Protein AF-A0A6S6WTU1-F1 (afdb_monomer)

Nearest PDB structures (foldseek):
  7eeb-assembly1_H  TM=5.316E-01  e=2.989E-01  Mus musculus
  7mqa-assembly1_LH  TM=4.011E-01  e=3.951E-01  Homo sapiens
  9dta-assembly2_B  TM=6.145E-01  e=1.994E+00  Homo sapiens
  8ow1-assembly1_P  TM=2.776E-01  e=1.783E+00  Saccharomyces cerevisiae

Secondary structure (DSSP, 8-state):
--HHHHHHHHHHHHHHHHHHHHHHHHHHHHHHHHHHHH--PPPPTTTTEEEEEEEEE-TTSSEEEEEEEEEESTTS-EEEEEEEEEETTTTEEEEEEEEEGGG--EEEEE-SSEEEEEESS-GGG-EES-SEEEEE-TTSSEEEEEEEEEE-S-PPP---------

Mean predicted aligned error: 11.76 Å

Organism: NCBI:txid2614830

Foldseek 3Di:
DPPVVVVVVVVVVVVVVVVVVVVVVVVVVVVVVCCVVVVCDDPFQVVFAKDWLDWDAAPLNQKIKTWIWGQDDPVSPFTWIWIWMQGNVVRDIDTFKIFGPPFFDWDWDDDNAEIEIETQGDPVRIGGPDQKDWHADPVGDIGIHGYHYDYDNDDDRRDPPPPPDD

Sequence (166 aa):
MGFFRSISNFTKRLGLWFIAAGVTLTVVFVGVFIYQWSTYQPEQPQASNCQKIQGLSTADNEAQLGLYRCQRGNDLSWEGHEVWVYKAYDDEWQRLATSPLNKGCLQLVLDERQLTIQHSSSRGELSIAITSFVYPHAAGGASTLSIATQRVNQCRPLEATTKVMN

Structure (mmCIF, N/CA/C/O backbone):
data_AF-A0A6S6WTU1-F1
#
_entry.id   AF-A0A6S6WTU1-F1
#
loop_
_atom_site.group_PDB
_atom_site.id
_atom_site.type_symbol
_atom_site.label_atom_id
_atom_site.label_alt_id
_atom_site.label_comp_id
_atom_site.label_asym_id
_atom_site.label_entity_id
_atom_site.label_seq_id
_atom_site.pdbx_PDB_ins_code
_atom_site.Cartn_x
_atom_site.Cartn_y
_atom_site.Cartn_z
_atom_site.occupancy
_atom_site.B_iso_or_equiv
_atom_site.auth_seq_id
_atom_site.auth_comp_id
_atom_site.auth_asym_id
_atom_site.auth_atom_id
_atom_site.pdbx_PDB_model_num
ATOM 1 N N . MET A 1 1 ? 57.245 -13.559 44.378 1.00 47.88 1 MET A N 1
ATOM 2 C CA . MET A 1 1 ? 56.953 -13.183 42.969 1.00 47.88 1 MET A CA 1
ATOM 3 C C . MET A 1 1 ? 55.696 -13.893 42.411 1.00 47.88 1 MET A C 1
ATOM 5 O O . MET A 1 1 ? 55.734 -14.399 41.299 1.00 47.88 1 MET A O 1
ATOM 9 N N . GLY A 1 2 ? 54.568 -13.944 43.145 1.00 53.12 2 GLY A N 1
ATOM 10 C CA . GLY A 1 2 ? 53.374 -14.728 42.739 1.00 53.12 2 GLY A CA 1
ATOM 11 C C . GLY A 1 2 ? 52.124 -13.922 42.346 1.00 53.12 2 GLY A C 1
ATOM 12 O O . GLY A 1 2 ? 51.289 -14.421 41.601 1.00 53.12 2 GLY A O 1
ATOM 13 N N . PHE A 1 3 ? 52.000 -12.663 42.784 1.00 53.97 3 PHE A N 1
ATOM 14 C CA . PHE A 1 3 ? 50.774 -11.868 42.596 1.00 53.97 3 PHE A CA 1
ATOM 15 C C . PHE A 1 3 ? 50.623 -11.259 41.189 1.00 53.97 3 PHE A C 1
ATOM 17 O O . PHE A 1 3 ? 49.516 -11.208 40.655 1.00 53.97 3 PHE A O 1
ATOM 24 N N . PHE A 1 4 ? 51.726 -10.891 40.528 1.00 53.50 4 PHE A N 1
ATOM 25 C CA . PHE A 1 4 ? 51.688 -10.258 39.200 1.00 53.50 4 PHE A CA 1
ATOM 26 C C . PHE A 1 4 ? 51.212 -11.191 38.069 1.00 53.50 4 PHE A C 1
ATOM 28 O O . PHE A 1 4 ? 50.654 -10.719 37.081 1.00 53.50 4 PHE A O 1
ATOM 35 N N . ARG A 1 5 ? 51.361 -12.519 38.211 1.00 54.50 5 ARG A N 1
ATOM 36 C CA . ARG A 1 5 ? 50.844 -13.497 37.229 1.00 54.50 5 ARG A CA 1
ATOM 37 C C . ARG A 1 5 ? 49.341 -13.769 37.370 1.00 54.50 5 ARG A C 1
ATOM 39 O O . ARG A 1 5 ? 48.708 -14.148 36.394 1.00 54.50 5 ARG A O 1
ATOM 46 N N . SER A 1 6 ? 48.762 -13.564 38.554 1.00 52.50 6 SER A N 1
ATOM 47 C CA . SER A 1 6 ? 47.324 -13.783 38.782 1.00 52.50 6 SER A CA 1
ATOM 48 C C . SER A 1 6 ? 46.479 -12.638 38.202 1.00 52.50 6 SER A C 1
ATOM 50 O O . SER A 1 6 ? 45.486 -12.871 37.512 1.00 52.50 6 SER A O 1
ATOM 52 N N . ILE A 1 7 ? 46.944 -11.392 38.366 1.00 57.94 7 ILE A N 1
ATOM 53 C CA . ILE A 1 7 ? 46.283 -10.192 37.824 1.00 57.94 7 ILE A CA 1
ATOM 54 C C . ILE A 1 7 ? 46.284 -10.194 36.288 1.00 57.94 7 ILE A C 1
ATOM 56 O O . ILE A 1 7 ? 45.289 -9.79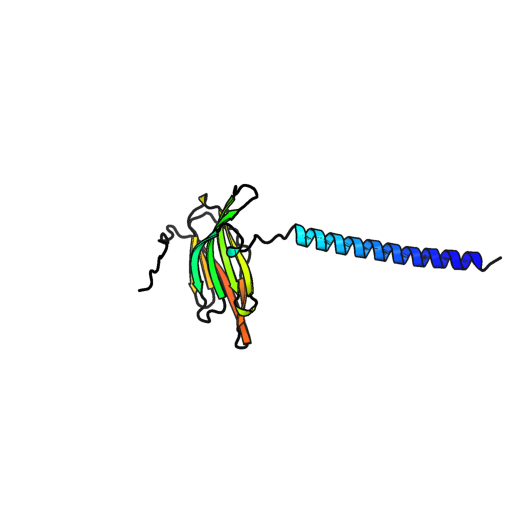5 35.682 1.00 57.94 7 ILE A O 1
ATOM 60 N N . SER A 1 8 ? 47.349 -10.694 35.646 1.00 61.22 8 SER A N 1
ATOM 61 C CA . SER A 1 8 ? 47.445 -10.739 34.179 1.00 61.22 8 SER A CA 1
ATOM 62 C C . SER A 1 8 ? 46.482 -11.748 33.543 1.00 61.22 8 SER A C 1
ATOM 64 O O . SER A 1 8 ? 45.953 -11.499 32.463 1.00 61.22 8 SER A O 1
ATOM 66 N N . ASN A 1 9 ? 46.186 -12.859 34.221 1.00 59.31 9 ASN A N 1
ATOM 67 C CA . ASN A 1 9 ? 45.187 -13.820 33.749 1.00 59.31 9 ASN A CA 1
ATOM 68 C C . ASN A 1 9 ? 43.755 -13.296 33.942 1.00 59.31 9 ASN A C 1
ATOM 70 O O . ASN A 1 9 ? 42.893 -13.541 33.098 1.00 59.31 9 ASN A O 1
ATOM 74 N N . PHE A 1 10 ? 43.507 -12.522 35.004 1.00 60.94 10 PHE A N 1
ATOM 75 C CA . PHE A 1 10 ? 42.205 -11.900 35.254 1.00 60.94 10 PHE A CA 1
ATOM 76 C C . PHE A 1 10 ? 41.899 -10.761 34.267 1.00 60.94 10 PHE A C 1
ATOM 78 O O . PHE A 1 10 ? 40.809 -10.724 33.699 1.00 60.94 10 PHE A O 1
ATOM 85 N N . THR A 1 11 ? 42.876 -9.894 33.971 1.00 65.38 11 THR A N 1
ATOM 86 C CA . THR A 1 11 ? 42.741 -8.832 32.947 1.00 65.38 11 THR A CA 1
ATOM 87 C C . THR A 1 11 ? 42.598 -9.393 31.538 1.00 65.38 11 THR A C 1
ATOM 89 O O . THR A 1 11 ? 41.791 -8.880 30.770 1.00 65.38 11 THR A O 1
ATOM 92 N N . LYS A 1 12 ? 43.292 -10.487 31.198 1.00 68.88 12 LYS A N 1
ATOM 93 C CA . LYS A 1 12 ? 43.077 -11.191 29.921 1.00 68.88 12 LYS A CA 1
ATOM 94 C C . LYS A 1 12 ? 41.663 -11.752 29.801 1.00 68.88 12 LYS A C 1
ATOM 96 O O . LYS A 1 12 ? 41.055 -11.643 28.741 1.00 68.88 12 LYS A O 1
ATOM 101 N N . ARG A 1 13 ? 41.123 -12.322 30.884 1.00 72.88 13 ARG A N 1
ATOM 102 C CA . ARG A 1 13 ? 39.763 -12.873 30.899 1.00 72.88 13 ARG A CA 1
ATOM 103 C C . ARG A 1 13 ? 38.714 -11.768 30.783 1.00 72.88 13 ARG A C 1
ATOM 105 O O . ARG A 1 13 ? 37.835 -11.888 29.942 1.00 72.88 13 ARG A O 1
ATOM 112 N N . LEU A 1 14 ? 38.834 -10.680 31.550 1.00 77.88 14 LEU A N 1
ATOM 113 C CA . LEU A 1 14 ? 37.951 -9.511 31.421 1.00 77.88 14 LEU A CA 1
ATOM 114 C C . LEU A 1 14 ? 38.053 -8.853 30.041 1.00 77.88 14 LEU A C 1
ATOM 116 O O . LEU A 1 14 ? 37.029 -8.531 29.450 1.00 77.88 14 LEU A O 1
ATOM 120 N N . GLY A 1 15 ? 39.264 -8.709 29.499 1.00 79.69 15 GLY A N 1
ATOM 121 C CA . GLY A 1 15 ? 39.477 -8.177 28.152 1.00 79.69 15 GLY A CA 1
ATOM 122 C C . GLY A 1 15 ? 38.779 -9.013 27.079 1.00 79.69 15 GLY A C 1
ATOM 123 O O . GLY A 1 15 ? 38.121 -8.459 26.206 1.00 79.69 15 GLY A O 1
ATOM 124 N N . LEU A 1 16 ? 38.832 -10.344 27.191 1.00 83.00 16 LEU A N 1
ATOM 125 C CA . LEU A 1 16 ? 38.105 -11.257 26.303 1.00 83.00 16 LEU A CA 1
ATOM 126 C C . LEU A 1 16 ? 36.583 -11.063 26.368 1.00 83.00 16 LEU A C 1
ATOM 128 O O . LEU A 1 16 ? 35.934 -11.052 25.325 1.00 83.00 16 LEU A O 1
ATOM 132 N N . TRP A 1 17 ? 36.018 -10.856 27.562 1.00 86.31 17 TRP A N 1
ATOM 133 C CA . TRP A 1 17 ? 34.587 -10.565 27.716 1.00 86.31 17 TRP A CA 1
ATOM 134 C C . TRP A 1 17 ? 34.192 -9.228 27.082 1.00 86.31 17 TRP A C 1
ATOM 136 O O . TRP A 1 17 ? 33.181 -9.167 26.385 1.00 86.31 17 TRP A O 1
ATOM 146 N N . PHE A 1 18 ? 34.998 -8.178 27.256 1.00 89.06 18 PHE A N 1
ATOM 147 C CA . PHE A 1 18 ? 34.741 -6.884 26.617 1.00 89.06 18 PHE A CA 1
ATOM 148 C C . PHE A 1 18 ? 34.863 -6.944 25.093 1.00 89.06 18 PHE A C 1
ATOM 150 O O . PHE A 1 18 ? 34.051 -6.337 24.400 1.00 89.06 18 PHE A O 1
ATOM 157 N N . ILE A 1 19 ? 35.821 -7.708 24.559 1.00 88.19 19 ILE A N 1
ATOM 158 C CA . ILE A 1 19 ? 35.941 -7.923 23.111 1.00 88.19 19 ILE A CA 1
ATOM 159 C C . ILE A 1 19 ? 34.701 -8.652 22.584 1.00 88.19 19 ILE A C 1
ATOM 161 O O . ILE A 1 19 ? 34.117 -8.217 21.595 1.00 88.19 19 ILE A O 1
ATOM 165 N N . ALA A 1 20 ? 34.246 -9.710 23.261 1.00 89.25 20 ALA A N 1
ATOM 166 C CA . ALA A 1 20 ? 33.033 -10.429 22.871 1.00 89.25 20 ALA A CA 1
ATOM 167 C C . ALA A 1 20 ? 31.781 -9.527 22.908 1.00 89.25 20 ALA A C 1
ATOM 169 O O . ALA A 1 20 ? 30.980 -9.532 21.970 1.00 89.25 20 ALA A O 1
ATOM 170 N N . ALA A 1 21 ? 31.635 -8.704 23.950 1.00 91.25 21 ALA A N 1
ATOM 171 C CA . ALA A 1 21 ? 30.557 -7.719 24.049 1.00 91.25 21 ALA A CA 1
ATOM 172 C C . ALA A 1 21 ? 30.640 -6.657 22.934 1.00 91.25 21 ALA A C 1
ATOM 174 O O . ALA A 1 21 ? 29.632 -6.310 22.325 1.00 91.25 21 ALA A O 1
ATOM 175 N N . GLY A 1 22 ? 31.844 -6.183 22.606 1.00 93.56 22 GLY A N 1
ATOM 176 C CA . GLY A 1 22 ? 32.058 -5.230 21.517 1.00 93.56 22 GLY A CA 1
ATOM 177 C C . GLY A 1 22 ? 31.687 -5.804 20.149 1.00 93.56 22 GLY A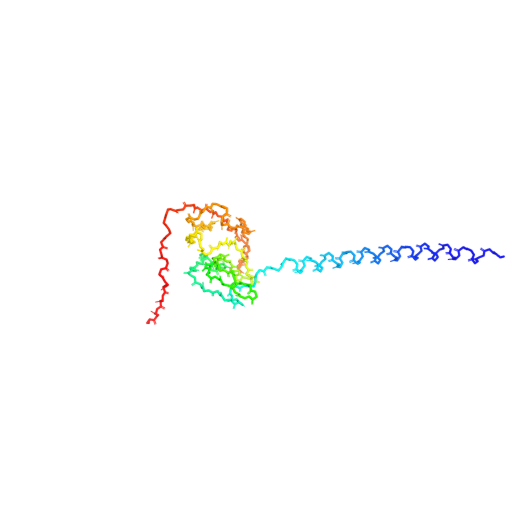 C 1
ATOM 178 O O . GLY A 1 22 ? 30.985 -5.154 19.374 1.00 93.56 22 GLY A O 1
ATOM 179 N N . VAL A 1 23 ? 32.096 -7.044 19.861 1.00 92.00 23 VAL A N 1
ATOM 180 C CA . VAL A 1 23 ? 31.762 -7.731 18.602 1.00 92.00 23 VAL A CA 1
ATOM 181 C C . VAL A 1 23 ? 30.253 -7.941 18.478 1.00 92.00 23 VAL A C 1
ATOM 183 O O . VAL A 1 23 ? 29.681 -7.633 17.435 1.00 92.00 23 VAL A O 1
ATOM 186 N N . THR A 1 24 ? 29.591 -8.413 19.536 1.00 92.50 24 THR A N 1
ATOM 187 C CA . THR A 1 24 ? 28.132 -8.623 19.522 1.00 92.50 24 THR A CA 1
ATOM 188 C C . THR A 1 24 ? 27.366 -7.318 19.316 1.00 92.50 24 THR A C 1
ATOM 190 O O . THR A 1 24 ? 26.480 -7.270 18.464 1.00 92.50 24 THR A O 1
ATOM 193 N N . LEU A 1 25 ? 27.748 -6.239 20.003 1.00 94.12 25 LEU A N 1
ATOM 194 C CA . LEU A 1 25 ? 27.130 -4.924 19.823 1.00 94.12 25 LEU A CA 1
ATOM 195 C C . LEU A 1 25 ? 27.338 -4.379 18.403 1.00 94.12 25 LEU A C 1
ATOM 197 O O . LEU A 1 25 ? 26.412 -3.837 17.806 1.00 94.12 25 LEU A O 1
ATOM 201 N N . THR A 1 26 ? 28.527 -4.591 17.837 1.00 94.75 26 THR A N 1
ATOM 202 C CA . THR A 1 26 ? 28.835 -4.203 16.454 1.00 94.75 26 THR A CA 1
ATOM 203 C C . THR A 1 26 ? 27.953 -4.960 15.464 1.00 94.75 26 THR A C 1
ATOM 205 O O . THR A 1 26 ? 27.366 -4.344 14.580 1.00 94.75 26 THR A O 1
ATOM 208 N N . VAL A 1 27 ? 27.799 -6.278 15.624 1.00 94.69 27 VAL A N 1
ATOM 209 C CA . VAL A 1 27 ? 26.952 -7.101 14.744 1.00 94.69 27 VAL A CA 1
ATOM 210 C C . VAL A 1 27 ? 25.490 -6.659 14.814 1.00 94.69 27 VAL A C 1
ATOM 212 O O . VAL A 1 27 ? 24.853 -6.519 13.773 1.00 94.69 27 VAL A O 1
ATOM 215 N N . VAL A 1 28 ? 24.965 -6.386 16.014 1.00 92.44 28 VAL A N 1
ATOM 216 C CA . VAL A 1 28 ? 23.590 -5.882 16.182 1.00 92.44 28 VAL A CA 1
ATOM 217 C C . VAL A 1 28 ? 23.426 -4.519 15.511 1.00 92.44 28 VAL A C 1
ATOM 219 O O . VAL A 1 28 ? 22.474 -4.323 14.760 1.00 92.44 28 VAL A O 1
ATOM 222 N N . PHE A 1 29 ? 24.366 -3.596 15.722 1.00 94.25 29 PHE A N 1
ATOM 223 C CA . PHE A 1 29 ? 24.316 -2.265 15.120 1.00 94.25 29 PHE A CA 1
ATOM 224 C C . PHE A 1 29 ? 24.356 -2.322 13.588 1.00 94.25 29 PHE A C 1
ATOM 226 O O . PHE A 1 29 ? 23.519 -1.713 12.926 1.00 94.25 29 PHE A O 1
ATOM 233 N N . VAL A 1 30 ? 25.278 -3.105 13.019 1.00 91.88 30 VAL A N 1
ATOM 234 C CA . VAL A 1 30 ? 25.372 -3.320 11.567 1.00 91.88 30 VAL A CA 1
ATOM 235 C C . VAL A 1 30 ? 24.096 -3.972 11.031 1.00 91.88 30 VAL A C 1
ATOM 237 O O . VAL A 1 30 ? 23.598 -3.556 9.989 1.00 91.88 30 VAL A O 1
ATOM 240 N N . GLY A 1 31 ? 23.526 -4.941 11.752 1.00 86.06 31 GLY A N 1
ATOM 241 C CA . GLY A 1 31 ? 22.259 -5.575 11.386 1.00 86.06 31 GLY A CA 1
ATOM 242 C C . GLY A 1 31 ? 21.097 -4.581 11.319 1.00 86.06 31 GLY A C 1
ATOM 243 O O . GLY A 1 31 ? 20.380 -4.549 10.321 1.00 86.06 31 GLY A O 1
ATOM 244 N N . VAL A 1 32 ? 20.945 -3.726 12.336 1.00 84.88 32 VAL A N 1
ATOM 245 C CA . VAL A 1 32 ? 19.920 -2.667 12.362 1.00 84.88 32 VAL A CA 1
ATOM 246 C C . VAL A 1 32 ? 20.149 -1.651 11.243 1.00 84.88 32 VAL A C 1
ATOM 248 O O . VAL A 1 32 ? 19.200 -1.269 10.561 1.00 84.88 32 VAL A O 1
ATOM 251 N N . PHE A 1 33 ? 21.399 -1.247 11.015 1.00 83.12 33 PHE A N 1
ATOM 252 C CA . PHE A 1 33 ? 21.750 -0.294 9.965 1.00 83.12 33 PHE A CA 1
ATOM 253 C C . PHE A 1 33 ? 21.417 -0.834 8.568 1.00 83.12 33 PHE A C 1
ATOM 255 O O . PHE A 1 33 ? 20.761 -0.154 7.782 1.00 83.12 33 PHE A O 1
ATOM 262 N N . ILE A 1 34 ? 21.803 -2.081 8.275 1.00 81.62 34 ILE A N 1
ATOM 263 C CA . ILE A 1 34 ? 21.462 -2.747 7.012 1.00 81.62 34 ILE A CA 1
ATOM 264 C C . ILE A 1 34 ? 19.947 -2.869 6.870 1.00 81.62 34 ILE A C 1
ATOM 266 O O . ILE A 1 34 ? 19.433 -2.611 5.789 1.00 81.62 34 ILE A O 1
ATOM 270 N N . TYR A 1 35 ? 19.231 -3.238 7.935 1.00 73.00 35 TYR A N 1
ATOM 271 C CA . TYR A 1 35 ? 17.775 -3.365 7.900 1.00 73.00 35 TYR A CA 1
ATOM 272 C C . TYR A 1 35 ? 17.087 -2.037 7.568 1.00 73.00 35 TYR A C 1
ATOM 274 O O . TYR A 1 35 ? 16.218 -2.004 6.699 1.00 73.00 35 TYR A O 1
ATOM 282 N N . GLN A 1 36 ? 17.490 -0.936 8.207 1.00 68.44 36 GLN A N 1
ATOM 283 C CA . GLN A 1 36 ? 16.932 0.382 7.896 1.00 68.44 36 GLN A CA 1
ATOM 284 C C . GLN A 1 36 ? 17.267 0.829 6.472 1.00 68.44 36 GLN A C 1
ATOM 286 O O . GLN A 1 36 ? 16.418 1.403 5.796 1.00 68.44 36 GLN A O 1
ATOM 291 N N . TRP A 1 37 ? 18.482 0.546 6.001 1.00 68.00 37 TRP A N 1
ATOM 292 C CA . TRP A 1 37 ? 18.902 0.938 4.661 1.00 68.00 37 TRP A CA 1
ATOM 293 C C . TRP A 1 37 ? 18.237 0.101 3.557 1.00 68.00 37 TRP A C 1
ATOM 295 O O . TRP A 1 37 ? 17.886 0.633 2.508 1.00 68.00 37 TRP A O 1
ATOM 305 N N . SER A 1 38 ? 18.030 -1.198 3.789 1.00 58.94 38 SER A N 1
ATOM 306 C CA . SER A 1 38 ? 17.458 -2.121 2.800 1.00 58.94 38 SER A CA 1
ATOM 307 C C . SER A 1 38 ? 15.931 -2.125 2.777 1.00 58.94 38 SER A C 1
ATOM 309 O O . SER A 1 38 ? 15.336 -2.331 1.72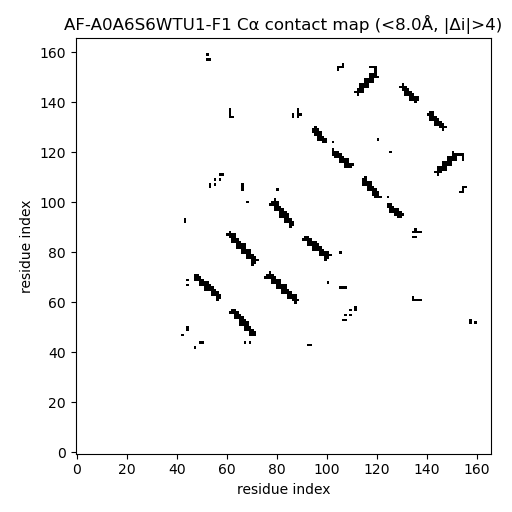2 1.00 58.94 38 SER A O 1
ATOM 311 N N . THR A 1 39 ? 15.284 -1.860 3.913 1.00 54.00 39 THR A N 1
ATOM 312 C CA . THR A 1 39 ? 13.818 -1.852 4.041 1.00 54.00 39 THR A CA 1
ATOM 313 C C . THR A 1 39 ? 13.251 -0.459 3.788 1.00 54.00 39 THR A C 1
ATOM 315 O O . THR A 1 39 ? 12.286 -0.061 4.438 1.00 54.00 39 THR A O 1
ATOM 318 N N . TYR A 1 40 ? 13.851 0.298 2.862 1.00 53.09 40 TYR A N 1
ATOM 319 C CA . TYR A 1 40 ? 13.330 1.585 2.407 1.00 53.09 40 TYR A CA 1
ATOM 320 C C . TYR A 1 40 ? 11.930 1.342 1.825 1.00 53.09 40 TYR A C 1
ATOM 322 O O . TYR A 1 40 ? 11.760 0.968 0.661 1.00 53.09 40 TYR A O 1
ATOM 330 N N . GLN A 1 41 ? 10.907 1.458 2.674 1.00 60.53 41 GLN A N 1
ATOM 331 C CA . GLN A 1 41 ? 9.529 1.487 2.223 1.00 60.53 41 GLN A CA 1
ATOM 332 C C . GLN A 1 41 ? 9.443 2.674 1.260 1.00 60.53 41 GLN A C 1
ATOM 334 O O . GLN A 1 41 ? 10.019 3.725 1.551 1.00 60.53 41 GLN A O 1
ATOM 339 N N . PRO A 1 42 ? 8.823 2.512 0.082 1.00 63.41 42 PRO A N 1
ATOM 340 C CA . PRO A 1 42 ? 8.777 3.600 -0.881 1.00 63.41 42 PRO A CA 1
ATOM 341 C C . PRO A 1 42 ? 8.156 4.814 -0.216 1.00 63.41 42 PRO A C 1
ATOM 343 O O . PRO A 1 42 ? 7.228 4.669 0.577 1.00 63.41 42 PRO A O 1
ATOM 346 N N . GLU A 1 43 ? 8.647 5.998 -0.560 1.00 74.94 43 GLU A N 1
ATOM 347 C CA . GLU A 1 43 ? 8.075 7.243 -0.061 1.00 74.94 43 GLU A CA 1
ATOM 348 C C . GLU A 1 43 ? 6.560 7.245 -0.252 1.00 74.94 43 GLU A C 1
ATOM 350 O O . GLU A 1 43 ? 6.066 6.862 -1.314 1.00 74.94 43 GLU A O 1
ATOM 355 N N . GLN A 1 44 ? 5.820 7.681 0.759 1.00 82.44 44 GLN A N 1
ATOM 356 C CA . GLN A 1 44 ? 4.367 7.779 0.690 1.00 82.44 44 GLN A CA 1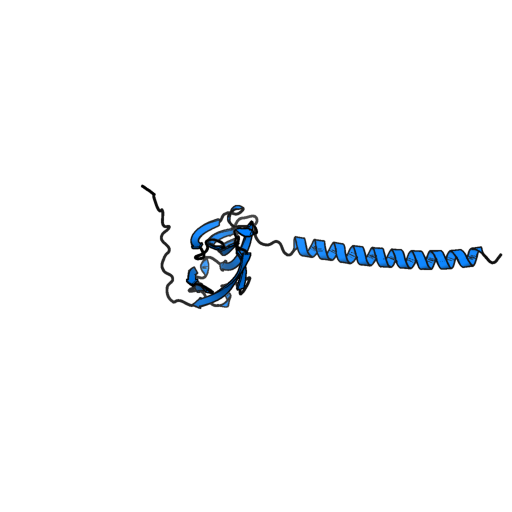
ATOM 357 C C . GLN A 1 44 ? 3.893 8.584 -0.540 1.00 82.44 44 GLN A C 1
ATOM 359 O O . GLN A 1 44 ? 4.636 9.428 -1.059 1.00 82.44 44 GLN A O 1
ATOM 364 N N . PRO A 1 45 ? 2.646 8.388 -1.005 1.00 76.19 45 PRO A N 1
ATOM 365 C CA . PRO A 1 45 ? 2.151 9.033 -2.222 1.00 76.19 45 PRO A CA 1
ATOM 366 C C . PRO A 1 45 ? 2.220 10.563 -2.188 1.00 76.19 45 PRO A C 1
ATOM 368 O O . PRO A 1 45 ? 2.342 11.191 -3.229 1.00 76.19 45 PRO A O 1
ATOM 371 N N . GLN A 1 46 ? 2.148 11.171 -1.000 1.00 74.25 46 GLN A N 1
ATOM 372 C CA . GLN A 1 46 ? 2.222 12.626 -0.837 1.00 74.25 46 GLN A CA 1
ATOM 373 C C . GLN A 1 46 ? 3.638 13.193 -1.003 1.00 74.25 46 GLN A C 1
ATOM 375 O O . GLN A 1 46 ? 3.791 14.366 -1.325 1.00 74.25 46 GLN A O 1
ATOM 380 N N . ALA A 1 47 ? 4.664 12.375 -0.766 1.00 73.00 47 ALA A N 1
ATOM 381 C CA . ALA A 1 47 ? 6.066 12.777 -0.846 1.00 73.00 47 ALA A CA 1
ATOM 382 C C . ALA A 1 47 ? 6.701 12.449 -2.210 1.00 73.00 47 ALA A C 1
ATOM 384 O O . ALA A 1 47 ? 7.859 12.778 -2.437 1.00 73.00 47 ALA A O 1
ATOM 385 N N . SER A 1 48 ? 5.951 11.815 -3.117 1.00 74.25 48 SER A N 1
ATOM 386 C CA . SER A 1 48 ? 6.437 11.322 -4.409 1.00 74.25 48 SER A CA 1
ATOM 387 C C . SER A 1 48 ? 5.553 11.792 -5.570 1.00 74.25 48 SER A C 1
ATOM 389 O O . SER A 1 48 ? 4.463 12.328 -5.369 1.00 74.25 48 SER A O 1
ATOM 391 N N . ASN A 1 49 ? 6.021 11.615 -6.811 1.00 84.75 49 ASN A N 1
ATOM 392 C CA . ASN A 1 49 ? 5.257 11.959 -8.013 1.00 84.75 49 ASN A CA 1
ATOM 393 C C . ASN A 1 49 ? 4.145 10.921 -8.260 1.00 84.75 49 ASN A C 1
ATOM 395 O O . ASN A 1 49 ? 4.288 10.011 -9.083 1.00 84.75 49 ASN A O 1
ATOM 399 N N . CYS A 1 50 ? 3.062 11.032 -7.488 1.00 88.12 50 CYS A N 1
ATOM 400 C CA . CYS A 1 50 ? 1.916 10.131 -7.512 1.00 88.12 50 CYS A CA 1
ATOM 401 C C . CYS A 1 50 ? 0.599 10.889 -7.726 1.00 88.12 50 CYS A C 1
ATOM 403 O O . CYS A 1 50 ? 0.240 11.787 -6.967 1.00 88.12 50 CYS A O 1
ATOM 405 N N . GLN A 1 51 ? -0.188 10.457 -8.709 1.00 90.19 51 GLN A N 1
ATOM 406 C CA . GLN A 1 51 ? -1.541 10.948 -8.954 1.00 90.19 51 GLN A CA 1
ATOM 407 C C . GLN A 1 51 ? -2.573 9.967 -8.391 1.00 90.19 51 GLN A C 1
ATOM 409 O O . GLN A 1 51 ? -2.575 8.789 -8.748 1.00 90.19 51 GLN A O 1
ATOM 414 N N . LYS A 1 52 ? -3.491 10.447 -7.543 1.00 90.69 52 LYS A N 1
ATOM 415 C CA . LYS A 1 52 ? -4.608 9.634 -7.041 1.00 90.69 52 LYS A CA 1
ATOM 416 C C . LYS A 1 52 ? -5.625 9.381 -8.158 1.00 90.69 52 LYS A C 1
ATOM 418 O O . LYS A 1 52 ? -6.130 10.323 -8.760 1.00 90.69 52 LYS A O 1
ATOM 423 N N . ILE A 1 53 ? -5.934 8.111 -8.403 1.00 90.62 53 ILE A N 1
ATOM 424 C CA . ILE A 1 53 ? -6.906 7.643 -9.404 1.00 90.62 53 ILE A CA 1
ATOM 425 C C . ILE A 1 53 ? -8.230 7.278 -8.726 1.00 90.62 53 ILE A C 1
ATOM 427 O O . ILE A 1 53 ? -9.303 7.591 -9.232 1.00 90.62 53 ILE A O 1
ATOM 431 N N . GLN A 1 54 ? -8.158 6.626 -7.562 1.00 92.88 54 GLN A N 1
ATOM 432 C CA . GLN A 1 54 ? -9.327 6.214 -6.785 1.00 92.88 54 GLN A CA 1
ATOM 433 C C . GLN A 1 54 ? -9.094 6.480 -5.301 1.00 92.88 54 GLN A C 1
ATOM 435 O O . GLN A 1 54 ? -7.978 6.327 -4.806 1.00 92.88 54 GLN A O 1
ATOM 440 N N . GLY A 1 55 ? -10.152 6.846 -4.581 1.00 93.69 55 GLY A N 1
ATOM 441 C CA . GLY A 1 55 ? -10.173 6.902 -3.123 1.00 93.69 55 GLY A CA 1
ATOM 442 C C . GLY A 1 55 ? -11.403 6.192 -2.582 1.00 93.69 55 GLY A C 1
ATOM 443 O O . GLY A 1 55 ? -12.494 6.392 -3.109 1.00 93.69 55 GLY A O 1
ATOM 444 N N . LEU A 1 56 ? -11.216 5.382 -1.548 1.00 95.12 56 LEU A N 1
ATOM 445 C CA . LEU A 1 56 ? -12.276 4.742 -0.777 1.00 95.12 56 LEU A CA 1
ATOM 446 C C . LEU A 1 56 ? -12.004 5.006 0.703 1.00 95.12 56 LEU A C 1
ATOM 448 O O . LEU A 1 56 ? -10.846 5.048 1.108 1.00 95.12 56 LEU A O 1
ATOM 452 N N . SER A 1 57 ? -13.052 5.151 1.499 1.00 95.00 57 SER A N 1
ATOM 453 C CA . SER A 1 57 ? -12.942 5.228 2.955 1.00 95.00 57 SER A CA 1
ATOM 454 C C . SER A 1 57 ? -13.765 4.107 3.560 1.00 95.00 57 SER A C 1
ATOM 456 O O . SER A 1 57 ? -14.809 3.739 3.014 1.00 95.00 57 SER A O 1
ATOM 458 N N . THR A 1 58 ? -13.298 3.565 4.676 1.00 93.94 58 THR A N 1
ATOM 459 C CA . THR A 1 58 ? -14.112 2.694 5.524 1.00 93.94 58 THR A CA 1
ATOM 460 C C . THR A 1 58 ? -15.329 3.448 6.057 1.00 93.94 58 THR A C 1
ATOM 462 O O . THR A 1 58 ? -15.344 4.678 6.098 1.00 93.94 58 THR A O 1
ATOM 465 N N . ALA A 1 59 ? -16.374 2.721 6.460 1.00 91.62 59 ALA A N 1
ATOM 466 C CA . ALA A 1 59 ? -17.617 3.330 6.947 1.00 91.62 59 ALA A CA 1
ATOM 467 C C . ALA A 1 59 ? -17.409 4.207 8.199 1.00 91.62 59 ALA A C 1
ATOM 469 O O . ALA A 1 59 ? -18.133 5.177 8.406 1.00 91.62 59 ALA A O 1
ATOM 470 N N . ASP A 1 60 ? -16.400 3.873 9.002 1.00 91.06 60 ASP A N 1
ATOM 471 C CA . ASP A 1 60 ? -15.952 4.613 10.186 1.00 91.06 60 ASP A CA 1
ATOM 472 C C . ASP A 1 60 ? -15.024 5.806 9.855 1.00 91.06 60 ASP A C 1
ATOM 474 O O . ASP A 1 60 ? -14.767 6.630 10.724 1.00 91.06 60 ASP A O 1
ATOM 478 N N . ASN A 1 61 ? -14.569 5.946 8.601 1.00 91.69 61 ASN A N 1
ATOM 479 C CA . ASN A 1 61 ? -13.550 6.903 8.138 1.00 91.69 61 ASN A CA 1
ATOM 480 C C . ASN A 1 61 ? -12.175 6.803 8.832 1.00 91.69 61 ASN A C 1
ATOM 482 O O . ASN A 1 61 ? -11.342 7.692 8.651 1.00 91.69 61 ASN A O 1
ATOM 486 N N . GLU A 1 62 ? -11.902 5.719 9.557 1.00 93.75 62 GLU A N 1
ATOM 487 C CA . GLU A 1 62 ? -10.637 5.513 10.279 1.00 93.75 62 GLU A CA 1
ATOM 488 C C . GLU A 1 62 ? -9.528 4.944 9.374 1.00 93.75 62 GLU A C 1
ATOM 490 O O . GLU A 1 62 ? -8.340 5.026 9.696 1.00 93.75 62 GLU A O 1
ATOM 495 N N . ALA A 1 63 ? -9.888 4.408 8.202 1.00 95.00 63 ALA A N 1
ATOM 496 C CA . ALA A 1 63 ? -8.946 4.001 7.168 1.00 95.00 63 ALA A CA 1
ATOM 497 C C . ALA A 1 63 ? -9.354 4.530 5.784 1.00 95.00 63 ALA A C 1
ATOM 499 O O . ALA A 1 63 ? -10.480 4.349 5.311 1.00 95.00 63 ALA A O 1
ATOM 500 N N . GLN A 1 64 ? -8.401 5.156 5.095 1.00 95.88 64 GLN A N 1
ATOM 501 C CA . GLN A 1 64 ? -8.573 5.673 3.741 1.00 95.88 64 GLN A CA 1
ATOM 502 C C . GLN A 1 64 ? -7.695 4.888 2.777 1.00 95.88 64 GLN A C 1
ATOM 504 O O . GLN A 1 64 ? -6.474 4.874 2.893 1.00 95.88 64 GLN A O 1
ATOM 509 N N . LEU A 1 65 ? -8.310 4.249 1.793 1.00 95.88 65 LEU A N 1
ATOM 510 C CA . LEU A 1 65 ? -7.623 3.500 0.755 1.00 95.88 65 LEU A CA 1
ATOM 511 C C . LEU A 1 65 ? -7.515 4.341 -0.511 1.00 95.88 65 LEU A C 1
ATOM 513 O O . LEU A 1 65 ? -8.447 5.052 -0.899 1.00 95.88 65 LEU A O 1
ATOM 517 N N . GLY A 1 66 ? -6.381 4.246 -1.191 1.00 94.94 66 GLY A N 1
ATOM 518 C CA . GLY A 1 66 ? -6.157 4.964 -2.433 1.00 94.94 66 GLY A CA 1
ATOM 519 C C . GLY A 1 66 ? -5.426 4.129 -3.468 1.00 94.94 66 GLY A C 1
ATOM 520 O O . GLY A 1 66 ? -4.479 3.410 -3.154 1.00 94.94 66 GLY A O 1
ATOM 521 N N . LEU A 1 67 ? -5.874 4.258 -4.714 1.00 94.06 67 LEU A N 1
ATOM 522 C CA . LEU A 1 67 ? -5.147 3.807 -5.892 1.00 94.06 67 LEU A CA 1
ATOM 523 C C . LEU A 1 67 ? -4.432 5.012 -6.490 1.00 94.06 67 LEU A C 1
ATOM 525 O O . LEU A 1 67 ? -5.071 6.024 -6.785 1.00 94.06 67 LEU A O 1
ATOM 529 N N . TYR A 1 68 ? -3.132 4.881 -6.699 1.00 92.81 68 TYR A N 1
ATOM 530 C CA . TYR A 1 68 ? -2.267 5.933 -7.208 1.00 92.81 68 TYR A CA 1
ATOM 531 C C . TYR A 1 68 ? -1.529 5.454 -8.452 1.00 92.81 68 TYR A C 1
ATOM 533 O O . TYR A 1 68 ? -1.150 4.289 -8.539 1.00 92.81 68 TYR A O 1
ATOM 541 N N . ARG A 1 69 ? -1.301 6.357 -9.403 1.00 91.31 69 ARG A N 1
ATOM 542 C CA . ARG A 1 69 ? -0.331 6.190 -10.487 1.00 91.31 69 ARG A CA 1
ATOM 543 C C . ARG A 1 69 ? 0.923 6.946 -10.090 1.00 91.31 69 ARG A C 1
ATOM 545 O O . ARG A 1 69 ? 0.856 8.158 -9.922 1.00 91.31 69 ARG A O 1
ATOM 552 N N . CYS A 1 70 ? 2.028 6.239 -9.930 1.00 89.94 70 CYS A N 1
ATOM 553 C CA . CYS A 1 70 ? 3.274 6.774 -9.407 1.00 89.94 70 CYS A CA 1
ATOM 554 C C . CYS A 1 70 ? 4.410 6.617 -10.412 1.00 89.94 70 CYS A C 1
ATOM 556 O O . CYS A 1 70 ? 4.495 5.605 -11.110 1.00 89.94 70 CYS A O 1
ATOM 558 N N . GLN A 1 71 ? 5.310 7.596 -10.417 1.00 88.75 71 GLN A N 1
ATOM 559 C CA . GLN A 1 71 ? 6.604 7.533 -11.087 1.00 88.75 71 GLN A CA 1
ATOM 560 C C . GLN A 1 71 ? 7.713 7.576 -10.030 1.00 88.75 71 GLN A C 1
ATOM 562 O O . GLN A 1 71 ? 7.705 8.443 -9.156 1.00 88.75 71 GLN A O 1
ATOM 567 N N . ARG A 1 72 ? 8.641 6.613 -10.066 1.00 81.50 72 ARG A N 1
ATOM 568 C CA . ARG A 1 72 ? 9.715 6.447 -9.070 1.00 81.50 72 ARG A CA 1
ATOM 569 C C . ARG A 1 72 ? 11.058 6.112 -9.719 1.00 81.50 72 ARG A C 1
ATOM 571 O O . ARG A 1 72 ? 11.128 5.697 -10.873 1.00 81.50 72 ARG A O 1
ATOM 578 N N . GLY A 1 73 ? 12.119 6.239 -8.923 1.00 73.00 73 GLY A N 1
ATOM 579 C CA . GLY A 1 73 ? 13.512 6.040 -9.326 1.00 73.00 73 GLY A CA 1
ATOM 580 C C . GLY A 1 73 ? 14.229 7.374 -9.521 1.00 73.00 73 GLY A C 1
ATOM 581 O O . GLY A 1 73 ? 13.580 8.382 -9.785 1.00 73.00 73 GLY A O 1
ATOM 582 N N . ASN A 1 74 ? 15.561 7.371 -9.398 1.00 68.75 74 ASN A N 1
ATOM 583 C CA . ASN A 1 74 ? 16.388 8.586 -9.480 1.00 68.75 74 ASN A CA 1
ATOM 584 C C . ASN A 1 74 ? 16.194 9.369 -10.796 1.00 68.75 74 ASN A C 1
ATOM 586 O O . ASN A 1 74 ? 16.385 10.578 -10.798 1.00 68.75 74 ASN A O 1
ATOM 590 N N . ASP A 1 75 ? 15.727 8.695 -11.857 1.00 68.00 75 ASP A N 1
ATOM 591 C CA . ASP A 1 75 ? 15.390 9.280 -13.164 1.00 68.00 75 ASP A CA 1
ATOM 592 C C . ASP A 1 75 ? 13.916 9.052 -13.571 1.00 68.00 75 ASP A C 1
ATOM 594 O O . ASP A 1 75 ? 13.597 9.034 -14.758 1.00 68.00 75 ASP A O 1
ATOM 598 N N . LEU A 1 76 ? 13.010 8.799 -12.613 1.00 72.38 76 LEU A N 1
ATOM 599 C CA . LEU A 1 76 ? 11.593 8.464 -12.874 1.00 72.38 76 LEU A CA 1
ATOM 600 C C . LEU A 1 76 ? 11.403 7.271 -13.835 1.00 72.38 76 LEU A C 1
ATOM 602 O O . LEU A 1 76 ? 10.402 7.170 -14.544 1.00 72.38 76 LEU A O 1
ATOM 606 N N . SER A 1 77 ? 12.375 6.358 -13.871 1.00 78.06 77 SER A N 1
ATOM 607 C CA . SER A 1 77 ? 12.422 5.247 -14.826 1.00 78.06 77 SER A CA 1
ATOM 608 C C . SER A 1 77 ? 11.350 4.184 -14.588 1.00 78.06 77 SER A C 1
ATOM 610 O O . SER A 1 77 ? 11.047 3.402 -15.491 1.00 78.06 77 SER A O 1
ATOM 612 N N . TRP A 1 78 ? 10.773 4.139 -13.386 1.00 84.88 78 TRP A N 1
ATOM 613 C CA . TRP A 1 78 ? 9.677 3.241 -13.061 1.00 84.88 78 TRP A CA 1
ATOM 614 C C . TRP A 1 78 ? 8.351 3.990 -13.035 1.00 84.88 78 TRP A C 1
ATOM 616 O O . TRP A 1 78 ? 8.213 4.996 -12.345 1.00 84.88 78 TRP A O 1
ATOM 626 N N . GLU A 1 79 ? 7.350 3.435 -13.713 1.00 88.38 79 GLU A N 1
ATOM 627 C CA . GLU A 1 79 ? 5.974 3.909 -13.660 1.00 88.38 79 GLU A CA 1
ATOM 628 C C . GLU A 1 79 ? 5.024 2.747 -13.368 1.00 88.38 79 GLU A C 1
ATOM 630 O O . GLU A 1 79 ? 5.072 1.681 -13.999 1.00 88.38 79 GLU A O 1
ATOM 635 N N . GLY A 1 80 ? 4.127 2.953 -12.411 1.00 89.81 80 GLY A N 1
ATOM 636 C CA . GLY A 1 80 ? 3.201 1.918 -12.000 1.00 89.81 80 GLY A CA 1
ATOM 637 C C . GLY A 1 80 ? 2.031 2.419 -11.186 1.00 89.81 80 GLY A C 1
ATOM 638 O O . GLY A 1 80 ? 1.905 3.592 -10.847 1.00 89.81 80 GLY A O 1
ATOM 639 N N . HIS A 1 81 ? 1.152 1.481 -10.889 1.00 91.56 81 HIS A N 1
ATOM 640 C CA . HIS A 1 81 ? 0.055 1.654 -9.969 1.00 91.56 81 HIS A CA 1
ATOM 641 C C . HIS A 1 81 ? 0.471 1.184 -8.580 1.00 91.56 81 HIS A C 1
ATOM 643 O O . HIS A 1 81 ? 1.066 0.113 -8.428 1.00 91.56 81 HIS A O 1
ATOM 649 N N . GLU A 1 82 ? 0.098 1.950 -7.567 1.00 93.06 82 GLU A N 1
ATOM 650 C CA . GLU A 1 82 ? 0.288 1.594 -6.170 1.00 93.06 82 GLU A CA 1
ATOM 651 C C . GLU A 1 82 ? -1.031 1.716 -5.412 1.00 93.06 82 GLU A C 1
ATOM 653 O O . GLU A 1 82 ? -1.779 2.680 -5.576 1.00 93.06 82 GLU A O 1
ATOM 658 N N . VAL A 1 83 ? -1.309 0.731 -4.567 1.00 94.19 83 VAL A N 1
ATOM 659 C CA . VAL A 1 83 ? -2.439 0.747 -3.642 1.00 94.19 83 VAL A CA 1
ATOM 660 C C . VAL A 1 83 ? -1.895 1.038 -2.256 1.00 94.19 83 VAL A C 1
ATOM 662 O O . VAL A 1 83 ? -0.995 0.340 -1.791 1.00 94.19 83 VAL A O 1
ATOM 665 N N . TRP A 1 84 ? -2.453 2.046 -1.601 1.00 95.56 84 TRP A N 1
ATOM 666 C CA . TRP A 1 84 ? -2.043 2.503 -0.279 1.00 95.56 84 TRP A CA 1
ATOM 667 C C . TRP A 1 84 ? -3.239 2.578 0.660 1.00 95.56 84 TRP A C 1
ATOM 669 O O . TRP A 1 84 ? -4.363 2.820 0.219 1.00 95.56 84 TRP A O 1
ATOM 679 N N . VAL A 1 85 ? -2.979 2.402 1.950 1.00 95.56 85 VAL A N 1
ATOM 680 C CA . VAL A 1 85 ? -3.899 2.757 3.026 1.00 95.56 85 VAL A CA 1
ATOM 681 C C . VAL A 1 85 ? -3.265 3.824 3.905 1.00 95.56 85 VAL A C 1
ATOM 683 O O . VAL A 1 85 ? -2.068 3.773 4.181 1.00 95.56 85 VAL A O 1
ATOM 686 N N . TYR A 1 86 ? -4.085 4.770 4.331 1.00 95.38 86 TYR A N 1
ATOM 687 C CA . TYR A 1 86 ? -3.803 5.714 5.395 1.00 95.38 86 TYR A CA 1
ATOM 688 C C . TYR A 1 86 ? -4.675 5.366 6.602 1.00 95.38 86 TYR A C 1
ATOM 690 O O . TYR A 1 86 ? -5.900 5.302 6.466 1.00 95.38 86 TYR A O 1
ATOM 698 N N . LYS A 1 87 ? -4.055 5.105 7.754 1.00 94.88 87 LYS A N 1
ATOM 699 C CA . LYS A 1 87 ? -4.731 4.823 9.027 1.00 94.88 87 LYS A CA 1
ATOM 700 C C . LYS A 1 87 ? -4.775 6.114 9.838 1.00 94.88 87 LYS A C 1
ATOM 702 O O . LYS A 1 87 ? -3.727 6.615 10.237 1.00 94.88 87 LYS A O 1
ATOM 707 N N . ALA A 1 88 ? -5.972 6.646 10.064 1.00 92.81 88 ALA A N 1
ATOM 708 C CA . ALA A 1 88 ? -6.150 7.986 10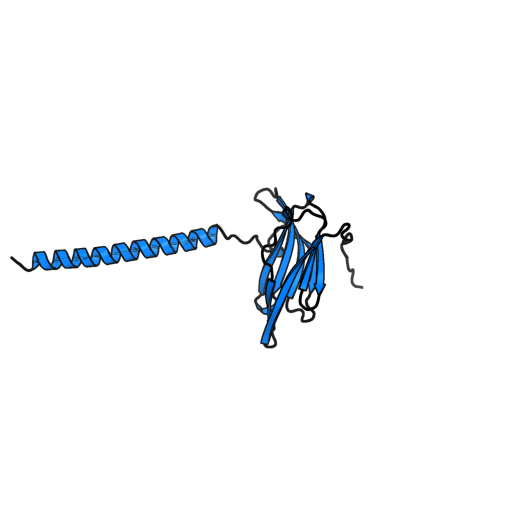.618 1.00 92.81 88 ALA A CA 1
ATOM 709 C C . ALA A 1 88 ? -5.656 8.104 12.067 1.00 92.81 88 ALA A C 1
ATOM 711 O O . ALA A 1 88 ? -5.028 9.097 12.420 1.00 92.81 88 ALA A O 1
ATOM 712 N N . TYR A 1 89 ? -5.908 7.084 12.891 1.00 92.50 89 TYR A N 1
ATOM 713 C CA . TYR A 1 89 ? -5.559 7.107 14.313 1.00 92.50 89 TYR A CA 1
ATOM 714 C C . TYR A 1 89 ? -4.041 7.150 14.569 1.00 92.50 89 TYR A C 1
ATOM 716 O O . TYR A 1 89 ? -3.590 7.902 15.430 1.00 92.50 89 TYR A O 1
ATOM 724 N N . ASP A 1 90 ? -3.255 6.376 13.812 1.00 90.81 90 ASP A N 1
ATOM 725 C CA . ASP A 1 90 ? -1.793 6.280 13.977 1.00 90.81 90 ASP A CA 1
ATOM 726 C C . ASP A 1 90 ? -1.008 7.231 13.052 1.00 90.81 90 ASP A C 1
ATOM 728 O O . ASP A 1 90 ? 0.221 7.243 13.091 1.00 90.81 90 ASP A O 1
ATOM 732 N N . ASP A 1 91 ? -1.698 7.995 12.196 1.00 91.06 91 ASP A N 1
ATOM 733 C CA . ASP A 1 91 ? -1.103 8.790 11.109 1.00 91.06 91 ASP A CA 1
ATOM 734 C C . ASP A 1 91 ? -0.142 7.965 10.221 1.00 91.06 91 ASP A C 1
ATOM 736 O O . ASP A 1 91 ? 0.930 8.410 9.809 1.00 91.06 91 ASP A O 1
ATOM 740 N N . GLU A 1 92 ? -0.517 6.713 9.936 1.00 90.62 92 GLU A N 1
ATOM 741 C CA . GLU A 1 92 ? 0.354 5.738 9.271 1.00 90.62 92 GLU A CA 1
ATOM 742 C C . GLU A 1 92 ? -0.060 5.512 7.812 1.00 90.62 92 GLU A C 1
ATOM 744 O O . GLU A 1 92 ? -1.205 5.160 7.512 1.00 90.62 92 GLU A O 1
ATOM 749 N N . TRP A 1 93 ? 0.907 5.619 6.899 1.00 92.25 93 TRP A N 1
ATOM 750 C CA . TRP A 1 93 ? 0.767 5.172 5.515 1.00 92.25 93 TRP A CA 1
ATOM 751 C C . TRP A 1 93 ? 1.365 3.787 5.323 1.00 92.25 93 TRP A C 1
ATOM 753 O O . TRP A 1 93 ? 2.526 3.545 5.641 1.00 92.25 93 TRP A O 1
ATOM 763 N N . GLN A 1 94 ? 0.601 2.895 4.702 1.00 92.56 94 GLN A N 1
ATOM 764 C CA . GLN A 1 94 ? 1.049 1.541 4.418 1.00 92.56 94 GLN A CA 1
ATOM 765 C C . GLN A 1 94 ? 0.729 1.149 2.976 1.00 92.56 94 GLN A C 1
ATOM 767 O O . GLN A 1 94 ? -0.402 1.278 2.499 1.00 92.56 94 GLN A O 1
ATOM 772 N N . ARG A 1 95 ? 1.736 0.648 2.256 1.00 93.12 95 ARG A N 1
ATOM 773 C CA . ARG A 1 95 ? 1.560 0.160 0.885 1.00 93.12 95 ARG A CA 1
ATOM 774 C C . ARG A 1 95 ? 0.949 -1.234 0.901 1.00 93.12 95 ARG A C 1
ATOM 776 O O . ARG A 1 95 ? 1.481 -2.137 1.540 1.00 93.12 95 ARG A O 1
ATOM 783 N N . LEU A 1 96 ? -0.129 -1.414 0.149 1.00 94.12 96 LEU A N 1
ATOM 784 C CA . LEU A 1 96 ? -0.867 -2.671 0.049 1.00 94.12 96 LEU A CA 1
ATOM 785 C C . LEU A 1 96 ? -0.427 -3.501 -1.156 1.00 94.12 96 LEU A C 1
ATOM 787 O O . LEU A 1 96 ? -0.202 -4.705 -1.036 1.00 94.12 96 LEU A O 1
ATOM 791 N N . ALA A 1 97 ? -0.293 -2.864 -2.319 1.00 92.38 97 ALA A N 1
ATOM 792 C CA . ALA A 1 97 ? 0.043 -3.549 -3.561 1.00 92.38 97 ALA A CA 1
ATOM 793 C C . ALA A 1 97 ? 0.731 -2.628 -4.569 1.00 92.38 97 ALA A C 1
ATOM 795 O O . ALA A 1 97 ? 0.556 -1.410 -4.527 1.00 92.38 97 ALA A O 1
ATOM 796 N N . THR A 1 98 ? 1.463 -3.221 -5.510 1.00 91.62 98 THR A N 1
ATOM 797 C CA . THR A 1 98 ? 2.059 -2.531 -6.657 1.00 91.62 98 THR A CA 1
ATOM 798 C C . THR A 1 98 ? 1.906 -3.330 -7.944 1.00 91.62 98 THR A C 1
ATOM 800 O O . THR A 1 98 ? 1.932 -4.558 -7.941 1.00 91.62 98 THR A O 1
ATOM 803 N N . SER A 1 99 ? 1.762 -2.627 -9.064 1.00 90.25 99 SER A N 1
ATOM 804 C CA . SER A 1 99 ? 1.743 -3.211 -10.409 1.00 90.25 99 SER A CA 1
ATOM 805 C C . SER A 1 99 ? 2.417 -2.257 -11.390 1.00 90.25 99 SER A C 1
ATOM 807 O O . SER A 1 99 ? 2.125 -1.063 -11.343 1.00 90.25 99 SER A O 1
ATOM 809 N N . PRO A 1 100 ? 3.249 -2.730 -12.330 1.00 87.62 100 PRO A N 1
ATOM 810 C CA . PRO A 1 100 ? 3.746 -1.889 -13.416 1.00 87.62 100 PRO A CA 1
ATOM 811 C C . PRO A 1 100 ? 2.593 -1.333 -14.268 1.00 87.62 100 PRO A C 1
ATOM 813 O O . PRO A 1 100 ? 1.558 -1.992 -14.426 1.00 87.62 100 PRO A O 1
ATOM 816 N N . LEU A 1 101 ? 2.760 -0.128 -14.827 1.00 83.38 101 LEU A N 1
ATOM 817 C CA . LEU A 1 101 ? 1.691 0.561 -15.565 1.00 83.38 101 LEU A CA 1
ATOM 818 C C . LEU A 1 101 ? 1.280 -0.201 -16.834 1.00 83.38 101 LEU A C 1
ATOM 820 O O . LEU A 1 101 ? 0.104 -0.276 -17.179 1.00 83.38 101 LEU A O 1
ATOM 824 N N . ASN A 1 102 ? 2.247 -0.810 -17.519 1.00 77.81 102 ASN A N 1
ATOM 825 C CA . ASN A 1 102 ? 2.053 -1.479 -18.806 1.00 77.81 102 ASN A CA 1
ATOM 826 C C . ASN A 1 102 ? 1.359 -2.853 -18.721 1.00 77.81 102 ASN A C 1
ATOM 828 O O . ASN A 1 102 ? 1.246 -3.534 -19.739 1.00 77.81 102 ASN A O 1
ATOM 832 N N . LYS A 1 103 ? 0.918 -3.294 -17.535 1.00 75.25 103 LYS A N 1
ATOM 833 C CA . LYS A 1 103 ? 0.423 -4.666 -17.314 1.00 75.25 103 LYS A CA 1
ATOM 834 C C . LYS A 1 103 ? -1.087 -4.799 -17.210 1.00 75.25 103 LYS A C 1
ATOM 836 O O . LYS A 1 103 ? -1.576 -5.921 -17.099 1.00 75.25 103 LYS A O 1
ATOM 841 N N . GLY A 1 104 ? -1.827 -3.700 -17.294 1.00 76.94 104 GLY A N 1
ATOM 842 C CA . GLY A 1 104 ? -3.285 -3.713 -17.290 1.00 76.94 104 GLY A CA 1
ATOM 843 C C . GLY A 1 104 ? -3.868 -2.645 -16.380 1.00 76.94 104 GLY A C 1
ATOM 844 O O . GLY A 1 104 ? -3.203 -1.683 -16.007 1.00 76.94 104 GLY A O 1
ATOM 845 N N . CYS A 1 105 ? -5.137 -2.822 -16.041 1.00 85.38 105 CYS A N 1
ATOM 846 C CA . CYS A 1 105 ? -5.882 -1.902 -15.196 1.00 85.38 105 CYS A CA 1
ATOM 847 C C . CYS A 1 105 ? -5.987 -2.428 -13.760 1.00 85.38 105 CYS A C 1
ATOM 849 O O . CYS A 1 105 ? -5.894 -3.638 -13.529 1.00 85.38 105 CYS A O 1
ATOM 851 N N . LEU A 1 106 ? -6.204 -1.506 -12.820 1.00 89.69 106 LEU A N 1
ATOM 852 C CA . LEU A 1 106 ? -6.457 -1.775 -11.407 1.00 89.69 106 LEU A CA 1
ATOM 853 C C . LEU A 1 106 ? -7.676 -0.985 -10.935 1.00 89.69 106 LEU A C 1
ATOM 855 O O . LEU A 1 106 ? -7.865 0.163 -11.330 1.00 89.69 106 LEU A O 1
ATOM 859 N N . GLN A 1 107 ? -8.481 -1.602 -10.078 1.00 92.88 107 GLN A N 1
ATOM 860 C CA . GLN A 1 107 ? -9.646 -0.987 -9.455 1.00 92.88 107 GLN A CA 1
ATOM 861 C C . GLN A 1 107 ? -9.815 -1.535 -8.038 1.00 92.88 107 GLN A C 1
ATOM 863 O O . GLN A 1 107 ? -9.583 -2.715 -7.781 1.00 92.88 107 G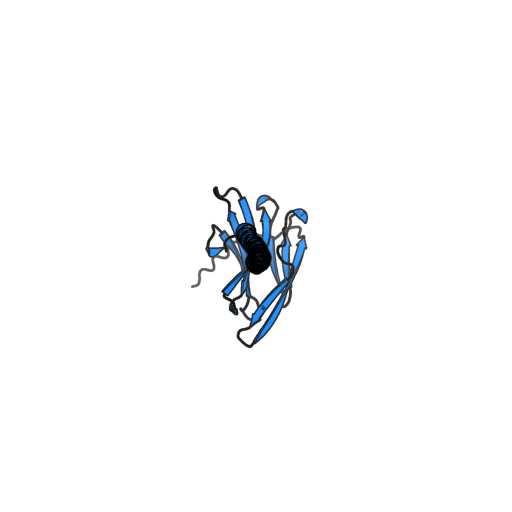LN A O 1
ATOM 868 N N . LEU A 1 108 ? -10.224 -0.675 -7.112 1.00 94.12 108 LEU A N 1
ATOM 869 C CA . LEU A 1 108 ? -10.497 -1.044 -5.729 1.00 94.12 108 LEU A CA 1
ATOM 870 C C . LEU A 1 108 ? -12.002 -1.191 -5.515 1.00 94.12 108 LEU A C 1
ATOM 872 O O . LEU A 1 108 ? -12.787 -0.339 -5.942 1.00 94.12 108 LEU A O 1
ATOM 876 N N . VAL A 1 109 ? -12.391 -2.253 -4.818 1.00 94.81 109 VAL A N 1
ATOM 877 C CA . VAL A 1 109 ? -13.746 -2.462 -4.303 1.00 94.81 109 VAL A CA 1
ATOM 878 C C . VAL A 1 109 ? -13.627 -2.731 -2.812 1.00 94.81 109 VAL A C 1
ATOM 880 O O . VAL A 1 109 ? -12.898 -3.636 -2.411 1.00 94.81 109 VAL A O 1
ATOM 883 N N . LEU A 1 110 ? -14.313 -1.933 -2.002 1.00 95.06 110 LEU A N 1
ATOM 884 C CA . LEU A 1 110 ? -14.310 -2.064 -0.551 1.00 95.06 110 LEU A CA 1
ATOM 885 C C . LEU A 1 110 ? -15.667 -2.584 -0.084 1.00 95.06 110 LEU A C 1
ATOM 887 O O . LEU A 1 110 ? -16.701 -2.029 -0.450 1.00 95.06 110 LEU A O 1
ATOM 891 N N . ASP A 1 111 ? -15.618 -3.634 0.723 1.00 93.69 111 ASP A N 1
ATOM 892 C CA . ASP A 1 111 ? -16.724 -4.163 1.517 1.00 93.69 111 ASP A CA 1
ATOM 893 C C . ASP A 1 111 ? -16.399 -3.988 3.017 1.00 93.69 111 ASP A C 1
ATOM 895 O O . ASP A 1 111 ? -15.292 -3.570 3.363 1.00 93.69 111 ASP A O 1
ATOM 899 N N . GL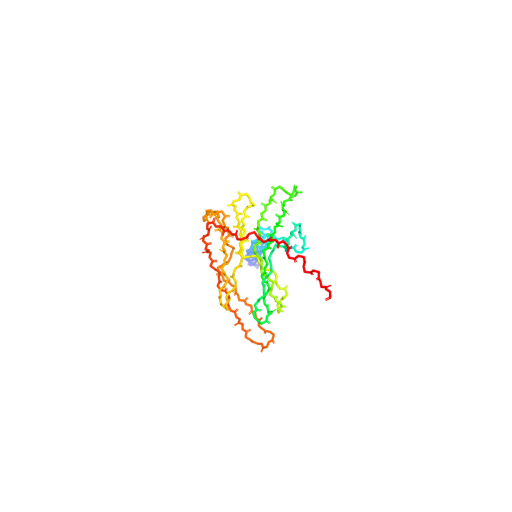U A 1 112 ? -17.321 -4.326 3.920 1.00 90.12 112 GLU A N 1
ATOM 900 C CA . GLU A 1 112 ? -17.193 -4.092 5.369 1.00 90.12 112 GLU A CA 1
ATOM 901 C C . GLU A 1 112 ? -15.898 -4.652 5.982 1.00 90.12 112 GLU A C 1
ATOM 903 O O . GLU A 1 112 ? -15.345 -4.068 6.913 1.00 90.12 112 GLU A O 1
ATOM 908 N N . ARG A 1 113 ? -15.414 -5.800 5.488 1.00 92.44 113 ARG A N 1
ATOM 909 C CA . ARG A 1 113 ? -14.229 -6.497 6.031 1.00 92.44 113 ARG A CA 1
ATOM 910 C C . ARG A 1 113 ? -13.213 -6.930 4.984 1.00 92.44 113 ARG A C 1
ATOM 912 O O . ARG A 1 113 ? -12.220 -7.569 5.333 1.00 92.44 113 ARG A O 1
ATOM 919 N N . GLN A 1 114 ? -13.422 -6.565 3.722 1.00 96.06 114 GLN A N 1
ATOM 920 C CA . GLN A 1 114 ? -12.546 -6.979 2.634 1.00 96.06 114 GLN A CA 1
ATOM 921 C C . GLN A 1 114 ? -12.319 -5.855 1.623 1.00 96.06 114 GLN A C 1
ATOM 923 O O . GLN A 1 114 ? -13.254 -5.313 1.037 1.00 96.06 114 GLN A O 1
ATOM 928 N N . LEU A 1 115 ? -11.048 -5.577 1.344 1.00 96.62 115 LEU A N 1
ATOM 929 C CA . LEU A 1 115 ? -10.613 -4.868 0.151 1.00 96.62 115 LEU A CA 1
ATOM 930 C C . LEU A 1 115 ? -10.385 -5.881 -0.972 1.00 96.62 115 LEU A C 1
ATOM 932 O O . LEU A 1 115 ? -9.533 -6.759 -0.861 1.00 96.62 115 LEU A O 1
ATOM 936 N N . THR A 1 116 ? -11.086 -5.721 -2.087 1.00 95.56 116 THR A N 1
ATOM 937 C CA . THR A 1 116 ? -10.837 -6.488 -3.309 1.00 95.56 116 THR A CA 1
ATOM 938 C C . THR A 1 116 ? -10.121 -5.613 -4.333 1.00 95.56 116 THR A C 1
ATOM 940 O O . THR A 1 116 ? -10.662 -4.614 -4.809 1.00 95.56 116 THR A O 1
ATOM 943 N N . ILE A 1 117 ? -8.900 -6.006 -4.693 1.00 93.88 117 ILE A N 1
ATOM 944 C CA . ILE A 1 117 ? -8.111 -5.399 -5.764 1.00 93.88 117 ILE A CA 1
ATOM 945 C C . ILE A 1 117 ? -8.448 -6.131 -7.064 1.00 93.88 117 ILE A C 1
ATOM 947 O O . ILE A 1 117 ? -8.011 -7.262 -7.301 1.00 93.88 117 ILE A O 1
ATOM 951 N N . GLN A 1 118 ? -9.252 -5.490 -7.904 1.00 93.44 118 GLN A N 1
ATOM 952 C CA . GLN A 1 118 ? -9.596 -5.987 -9.228 1.00 93.44 118 GLN A CA 1
ATOM 953 C C . GLN A 1 118 ? -8.506 -5.619 -10.229 1.00 93.44 118 GLN A C 1
ATOM 955 O O . GLN A 1 118 ? -8.080 -4.467 -10.282 1.00 93.44 118 GLN A O 1
ATOM 960 N N . HIS A 1 119 ? -8.058 -6.583 -11.031 1.00 91.00 119 HIS A N 1
ATOM 961 C CA . HIS A 1 119 ? -6.994 -6.371 -12.009 1.00 91.00 119 HIS A CA 1
ATOM 962 C C . HIS A 1 119 ? -7.230 -7.159 -13.302 1.00 91.00 119 HIS A C 1
ATOM 964 O O . HIS A 1 119 ? -7.792 -8.253 -13.275 1.00 91.00 119 HIS A O 1
ATOM 970 N N . SER A 1 120 ? -6.777 -6.637 -14.445 1.00 89.00 120 SER A N 1
ATOM 971 C CA . SER A 1 120 ? -6.789 -7.390 -15.717 1.00 89.00 120 SER A CA 1
ATOM 972 C C . SER A 1 120 ? -5.475 -8.120 -16.017 1.00 89.00 120 SER A C 1
ATOM 974 O O . SER A 1 120 ? -5.432 -9.009 -16.875 1.00 89.00 120 SER A O 1
ATOM 976 N N . SER A 1 121 ? -4.415 -7.779 -15.279 1.00 81.50 121 SER A N 1
ATOM 977 C CA . SER A 1 121 ? -3.064 -8.320 -15.433 1.00 81.50 121 SER A CA 1
ATOM 978 C C . SER A 1 121 ? -2.961 -9.808 -15.064 1.00 81.50 121 SER A C 1
ATOM 980 O O . SER A 1 121 ? -3.843 -10.387 -14.419 1.00 81.50 121 SER A O 1
ATOM 982 N N . SER A 1 122 ? -1.868 -10.460 -15.469 1.00 78.12 122 SER A N 1
ATOM 983 C CA . SER A 1 122 ? -1.551 -11.807 -14.982 1.00 78.12 122 SER A CA 1
ATOM 984 C C . SER A 1 122 ? -1.142 -11.755 -13.499 1.00 78.12 122 SER A C 1
ATOM 986 O O . SER A 1 122 ? -0.648 -10.741 -13.012 1.00 78.12 122 SER A O 1
ATOM 988 N N . ARG A 1 123 ? -1.345 -12.856 -12.756 1.00 70.25 123 ARG A N 1
ATOM 989 C CA . ARG A 1 123 ? -1.094 -12.903 -11.299 1.00 70.25 123 ARG A CA 1
ATOM 990 C C . ARG A 1 123 ? 0.339 -12.535 -10.893 1.00 70.25 123 ARG A C 1
ATOM 992 O O . ARG A 1 123 ? 0.527 -12.072 -9.780 1.00 70.25 123 ARG A O 1
ATOM 999 N N . GLY A 1 124 ? 1.325 -12.744 -11.767 1.00 76.25 124 GLY A N 1
ATOM 1000 C CA . GLY A 1 124 ? 2.730 -12.427 -11.483 1.00 76.25 124 GLY A CA 1
ATOM 1001 C C . GLY A 1 124 ? 3.077 -10.938 -11.571 1.00 76.25 124 GLY A C 1
ATOM 1002 O O . GLY A 1 124 ? 4.168 -10.554 -11.176 1.00 76.25 124 GLY A O 1
ATOM 1003 N N . GLU A 1 125 ? 2.170 -10.108 -12.086 1.00 83.31 125 GLU A N 1
ATOM 1004 C CA . GLU A 1 125 ? 2.422 -8.681 -12.336 1.00 83.31 125 GLU A CA 1
ATOM 1005 C C . GLU A 1 125 ? 1.859 -7.783 -11.224 1.00 83.31 125 GLU A C 1
ATOM 1007 O O . GLU A 1 125 ? 2.172 -6.597 -11.170 1.00 83.31 125 GLU A O 1
ATOM 1012 N N . LEU A 1 126 ? 1.028 -8.343 -10.337 1.00 88.25 126 LEU A N 1
ATOM 1013 C CA . LEU A 1 126 ? 0.508 -7.672 -9.151 1.00 88.25 126 LEU A CA 1
ATOM 1014 C C . LEU A 1 126 ? 1.270 -8.170 -7.921 1.00 88.25 126 LEU A C 1
ATOM 1016 O O . LEU A 1 126 ? 1.069 -9.293 -7.461 1.00 88.25 126 LEU A O 1
ATOM 1020 N N . SER A 1 127 ? 2.129 -7.319 -7.375 1.00 89.75 127 SER A N 1
ATOM 1021 C CA . SER A 1 127 ? 2.855 -7.591 -6.141 1.00 89.75 127 SER A CA 1
ATOM 1022 C C . SER A 1 127 ? 2.017 -7.145 -4.948 1.00 89.75 127 SER A C 1
ATOM 1024 O O . SER A 1 127 ? 1.806 -5.951 -4.744 1.00 89.75 127 SER A O 1
ATOM 1026 N N . ILE A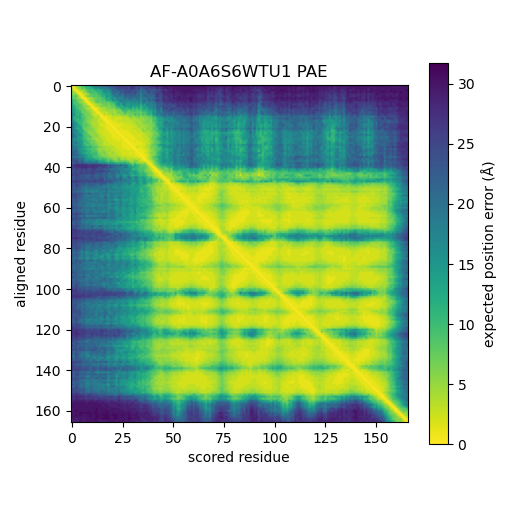 1 128 ? 1.554 -8.097 -4.142 1.00 91.06 128 ILE A N 1
ATOM 1027 C CA . ILE A 1 128 ? 0.846 -7.829 -2.887 1.00 91.06 128 ILE A CA 1
ATOM 1028 C C . ILE A 1 128 ? 1.872 -7.737 -1.759 1.00 91.06 128 ILE A C 1
ATOM 1030 O O . ILE A 1 128 ? 2.574 -8.706 -1.482 1.00 91.06 128 ILE A O 1
ATOM 1034 N N . ALA A 1 129 ? 1.971 -6.568 -1.127 1.00 90.50 129 ALA A N 1
ATOM 1035 C CA . ALA A 1 129 ? 2.905 -6.336 -0.028 1.00 90.50 129 ALA A CA 1
ATOM 1036 C C . ALA A 1 129 ? 2.382 -6.922 1.291 1.00 90.50 129 ALA A C 1
ATOM 1038 O O . ALA A 1 129 ? 3.160 -7.453 2.078 1.00 90.50 129 ALA A O 1
ATOM 1039 N N . ILE A 1 130 ? 1.066 -6.847 1.515 1.00 91.31 130 ILE A N 1
ATOM 1040 C CA . ILE A 1 130 ? 0.386 -7.392 2.694 1.00 91.31 130 ILE A CA 1
ATOM 1041 C C . ILE A 1 130 ? -0.981 -7.972 2.309 1.00 91.31 130 ILE A C 1
ATOM 1043 O O . ILE A 1 130 ? -1.639 -7.477 1.399 1.00 91.31 130 ILE A O 1
ATOM 1047 N N . THR A 1 131 ? -1.426 -9.016 3.009 1.00 92.81 131 THR A N 1
ATOM 1048 C CA . THR A 1 131 ? -2.709 -9.705 2.745 1.00 92.81 131 THR A CA 1
ATOM 1049 C C . THR A 1 131 ? -3.850 -9.243 3.649 1.00 92.81 131 THR A C 1
ATOM 1051 O O . THR A 1 131 ? -4.998 -9.627 3.450 1.00 92.81 131 THR A O 1
ATOM 1054 N N . SER A 1 132 ? -3.540 -8.449 4.668 1.00 95.19 132 SER A N 1
ATOM 1055 C CA . SER A 1 132 ? -4.497 -7.847 5.590 1.00 95.19 132 SER A CA 1
ATOM 1056 C C . SER A 1 132 ? -3.814 -6.735 6.371 1.00 95.19 132 SER A C 1
ATOM 1058 O O . SER A 1 132 ? -2.596 -6.773 6.557 1.00 95.19 132 SER A O 1
ATOM 1060 N N . PHE A 1 133 ? -4.591 -5.793 6.891 1.00 94.31 133 PHE A N 1
ATOM 1061 C CA . PHE A 1 133 ? -4.101 -4.806 7.847 1.00 94.31 133 PHE A CA 1
ATOM 1062 C C . PHE A 1 133 ? -5.109 -4.591 8.968 1.00 94.31 133 PHE A C 1
ATOM 1064 O O . PHE A 1 133 ? -6.312 -4.801 8.803 1.00 94.31 133 PHE A O 1
ATOM 1071 N N . VAL A 1 134 ? -4.582 -4.167 10.110 1.00 95.06 134 VAL A N 1
ATOM 1072 C CA . VAL A 1 134 ? -5.355 -3.753 11.276 1.00 95.06 134 VAL A CA 1
ATOM 1073 C C . VAL A 1 134 ? -5.298 -2.234 11.350 1.00 95.06 134 VAL A C 1
ATOM 1075 O O . VAL A 1 134 ? -4.236 -1.654 11.107 1.00 95.06 134 VAL A O 1
ATOM 1078 N N . TYR A 1 135 ? -6.426 -1.606 11.662 1.00 94.44 135 TYR A N 1
ATO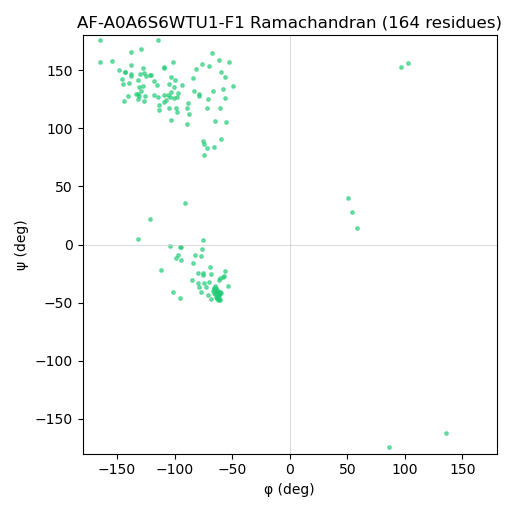M 1079 C CA . TYR A 1 135 ? -6.504 -0.177 11.933 1.00 94.44 135 TYR A CA 1
ATOM 1080 C C . TYR A 1 135 ? -7.285 0.055 13.241 1.00 94.44 135 TYR A C 1
ATOM 1082 O O . TYR A 1 135 ? -8.360 -0.533 13.423 1.00 94.44 135 TYR A O 1
ATOM 1090 N N . PRO A 1 136 ? -6.720 0.814 14.195 1.00 94.31 136 PRO A N 1
ATOM 1091 C CA . PRO A 1 136 ? -7.395 1.146 15.443 1.00 94.31 136 PRO A CA 1
ATOM 1092 C C . PRO A 1 136 ? -8.464 2.224 15.244 1.00 94.31 136 PRO A C 1
ATOM 1094 O O . PRO A 1 136 ? -8.388 3.028 14.317 1.00 94.31 136 PRO A O 1
ATOM 1097 N N . HIS A 1 137 ? -9.453 2.229 16.139 1.00 93.12 137 HIS A N 1
ATOM 1098 C CA . HIS A 1 137 ? -10.546 3.207 16.157 1.00 93.12 137 HIS A CA 1
ATOM 1099 C C . HIS A 1 137 ? -10.322 4.252 17.243 1.00 93.12 137 HIS A C 1
ATOM 1101 O O . HIS A 1 137 ? -9.930 3.896 18.359 1.00 93.12 137 HIS A O 1
ATOM 1107 N N . ALA A 1 138 ? -10.697 5.510 16.996 1.00 89.88 138 ALA A N 1
ATOM 1108 C CA . ALA A 1 138 ? -10.640 6.556 18.020 1.00 89.88 138 ALA A CA 1
ATOM 1109 C C . ALA A 1 138 ? -11.542 6.257 19.235 1.00 89.88 138 ALA A C 1
ATOM 1111 O O . ALA A 1 138 ? -11.220 6.627 20.363 1.00 89.88 138 ALA A O 1
ATOM 1112 N N . ALA A 1 139 ? -12.654 5.542 19.023 1.00 89.00 139 ALA A N 1
ATOM 1113 C CA . ALA A 1 139 ? -13.566 5.099 20.083 1.00 89.00 139 ALA A CA 1
ATOM 1114 C C . ALA A 1 139 ? -13.039 3.901 20.905 1.00 89.00 139 ALA A C 1
ATOM 1116 O O . ALA A 1 139 ? -13.680 3.489 21.874 1.00 89.00 139 ALA A O 1
ATOM 1117 N N . GLY A 1 140 ? -11.884 3.343 20.532 1.00 89.94 140 GLY A N 1
ATOM 1118 C CA . GLY A 1 140 ? -11.304 2.144 21.126 1.00 89.94 140 GLY A CA 1
ATOM 1119 C C . GLY A 1 140 ? -11.612 0.867 20.339 1.00 89.94 140 GLY A C 1
ATOM 1120 O O . GLY A 1 140 ? -12.625 0.742 19.652 1.00 89.94 140 GLY A O 1
ATOM 1121 N N . GLY A 1 141 ? -10.711 -0.111 20.455 1.00 92.75 141 GLY A N 1
ATOM 1122 C CA . GLY A 1 141 ? -10.732 -1.336 19.653 1.00 92.75 141 GLY A CA 1
ATOM 1123 C C . GLY A 1 141 ? -10.017 -1.179 18.309 1.00 92.75 141 GLY A C 1
ATOM 1124 O O . GLY A 1 141 ? -9.385 -0.161 18.035 1.00 92.75 141 GLY A O 1
ATOM 1125 N N . ALA A 1 142 ? -10.095 -2.217 17.478 1.00 94.19 142 ALA A N 1
ATOM 1126 C CA . ALA A 1 142 ? -9.498 -2.223 16.148 1.00 94.19 142 ALA A CA 1
ATOM 1127 C C . ALA A 1 142 ? -10.319 -3.075 15.180 1.00 94.19 142 ALA A C 1
ATOM 1129 O O . ALA A 1 142 ? -10.934 -4.069 15.574 1.00 94.19 142 ALA A O 1
ATOM 1130 N N . SER A 1 143 ? -10.285 -2.700 13.907 1.00 95.00 143 SER A N 1
ATOM 1131 C CA . SER A 1 143 ? -10.853 -3.473 12.807 1.00 95.00 143 SER A CA 1
ATOM 1132 C C . SER A 1 143 ? -9.743 -4.070 11.954 1.00 95.00 143 SER A C 1
ATOM 1134 O O . SER A 1 143 ? -8.637 -3.542 11.865 1.00 95.00 143 SER A O 1
ATOM 1136 N N . THR A 1 144 ? -10.037 -5.206 11.327 1.00 95.94 144 THR A N 1
ATOM 1137 C CA . THR A 1 144 ? -9.132 -5.859 10.375 1.00 95.94 144 THR A CA 1
ATOM 1138 C C . THR A 1 144 ? -9.796 -5.909 9.011 1.00 95.94 144 THR A C 1
ATOM 1140 O O . THR A 1 144 ? -10.921 -6.391 8.893 1.00 95.94 144 THR A O 1
ATOM 1143 N N . LEU A 1 145 ? -9.080 -5.450 7.987 1.00 96.12 145 LEU A N 1
ATOM 1144 C CA . LEU A 1 145 ? -9.472 -5.571 6.586 1.00 96.12 145 LEU A CA 1
ATOM 1145 C C . LEU A 1 145 ? -8.590 -6.617 5.908 1.00 96.12 145 LEU A C 1
ATOM 1147 O O . LEU A 1 145 ? -7.360 -6.510 5.925 1.00 96.12 145 LEU A O 1
ATOM 1151 N N . SER A 1 146 ? -9.211 -7.631 5.309 1.00 96.69 146 SER A N 1
ATOM 1152 C CA . SER A 1 146 ? -8.512 -8.587 4.450 1.00 96.69 146 SER A CA 1
ATOM 1153 C C . SER A 1 146 ? -8.334 -8.016 3.044 1.00 96.69 146 SER A C 1
ATOM 1155 O O . SER A 1 146 ? -9.132 -7.203 2.580 1.00 96.69 146 SER A O 1
ATOM 1157 N N . ILE A 1 147 ? -7.273 -8.429 2.356 1.00 96.12 147 ILE A N 1
ATOM 1158 C CA . ILE A 1 147 ? -6.973 -8.010 0.987 1.00 96.12 147 ILE A CA 1
ATOM 1159 C C . ILE A 1 147 ? -7.094 -9.230 0.084 1.00 96.12 147 ILE A C 1
ATOM 1161 O O . ILE A 1 147 ? -6.332 -10.191 0.193 1.00 96.12 147 ILE A O 1
ATOM 1165 N N . ALA A 1 148 ? -8.053 -9.171 -0.831 1.00 94.62 148 ALA A N 1
ATOM 1166 C CA . ALA A 1 148 ? -8.266 -10.156 -1.875 1.00 94.62 148 ALA A CA 1
ATOM 1167 C C . ALA A 1 148 ? -7.884 -9.574 -3.238 1.00 94.62 148 ALA A C 1
ATOM 1169 O O . ALA A 1 148 ? -7.982 -8.369 -3.474 1.00 94.62 148 ALA A O 1
ATOM 1170 N N . THR A 1 149 ? -7.485 -10.439 -4.167 1.00 92.88 149 THR A N 1
ATOM 1171 C CA . THR A 1 149 ? -7.264 -10.068 -5.568 1.00 92.88 149 THR A CA 1
ATOM 1172 C C . THR A 1 149 ? -8.258 -10.798 -6.454 1.00 92.88 149 THR A C 1
ATOM 1174 O O . THR A 1 149 ? -8.536 -11.985 -6.266 1.00 92.88 149 THR A O 1
ATOM 1177 N N . GLN A 1 150 ? -8.816 -10.089 -7.430 1.00 92.56 150 GLN A N 1
ATOM 1178 C CA . GLN A 1 150 ? -9.773 -10.655 -8.371 1.00 92.56 150 GLN A CA 1
ATOM 1179 C C . GLN A 1 150 ? -9.385 -10.277 -9.794 1.00 92.56 150 GLN A C 1
ATOM 1181 O O . GLN A 1 150 ? -9.260 -9.102 -10.133 1.00 92.56 150 GLN A O 1
ATOM 1186 N N . ARG A 1 151 ? -9.238 -11.282 -10.657 1.00 90.12 151 ARG A N 1
ATOM 1187 C CA . ARG A 1 151 ? -9.002 -11.033 -12.075 1.00 90.12 151 ARG A CA 1
ATOM 1188 C C . ARG A 1 151 ? -10.316 -10.674 -12.768 1.00 90.12 151 ARG A C 1
ATOM 1190 O O . ARG A 1 151 ? -11.286 -11.420 -12.649 1.00 90.12 151 ARG A O 1
ATOM 1197 N N . VAL A 1 152 ? -10.329 -9.576 -13.518 1.00 90.31 152 VAL A N 1
ATOM 1198 C CA . VAL A 1 152 ? -11.477 -9.110 -14.310 1.00 90.31 152 VAL A CA 1
ATOM 1199 C C . VAL A 1 152 ? -11.071 -8.876 -15.766 1.00 90.31 152 VAL A C 1
ATOM 1201 O O . VAL A 1 152 ? -9.935 -8.509 -16.053 1.00 90.31 152 VAL A O 1
ATOM 1204 N N . ASN A 1 153 ? -11.996 -9.096 -16.704 1.00 82.44 153 ASN A N 1
ATOM 1205 C CA . ASN A 1 153 ? -11.713 -8.934 -18.138 1.00 82.44 153 ASN A CA 1
ATOM 1206 C C . ASN A 1 153 ? -11.653 -7.460 -18.567 1.00 82.44 153 ASN A C 1
ATOM 1208 O O . ASN A 1 153 ? -10.976 -7.126 -19.534 1.00 82.44 153 ASN A O 1
ATOM 1212 N N . GLN A 1 154 ? -12.352 -6.583 -17.847 1.00 75.75 154 GLN A N 1
ATOM 1213 C CA . GLN A 1 154 ? -12.366 -5.140 -18.062 1.00 75.75 154 GLN A CA 1
ATOM 1214 C C . GLN A 1 154 ? -12.449 -4.468 -16.692 1.00 75.75 154 GLN A C 1
ATOM 1216 O O . GLN A 1 154 ? -13.379 -4.751 -15.938 1.00 75.75 154 GLN A O 1
ATOM 1221 N N . CYS A 1 155 ? -11.498 -3.595 -16.360 1.00 73.81 155 CYS A N 1
ATOM 1222 C CA . CYS A 1 155 ? -11.723 -2.637 -15.279 1.00 73.81 155 CYS A CA 1
ATOM 1223 C C . CYS A 1 155 ? -12.470 -1.451 -15.870 1.00 73.81 155 CYS A C 1
ATOM 1225 O O . CYS A 1 155 ? -12.224 -1.059 -17.016 1.00 73.81 155 CYS A O 1
ATOM 1227 N N . ARG A 1 156 ? -13.383 -0.871 -15.098 1.00 71.38 156 ARG A N 1
ATOM 1228 C CA . ARG A 1 156 ? -14.075 0.329 -15.552 1.00 71.38 156 ARG A CA 1
ATOM 1229 C C . ARG A 1 156 ? -13.043 1.465 -15.633 1.00 71.38 156 ARG A C 1
ATOM 1231 O O . ARG A 1 156 ? -12.280 1.622 -14.680 1.00 71.38 156 ARG A O 1
ATOM 1238 N N . PRO A 1 157 ? -12.973 2.238 -16.731 1.00 54.34 157 PRO A N 1
ATOM 1239 C CA . PRO A 1 157 ? -12.121 3.416 -16.762 1.00 54.34 157 PRO A CA 1
ATOM 1240 C C . PRO A 1 157 ? -12.598 4.368 -15.664 1.00 54.34 157 PRO A C 1
ATOM 1242 O O . PRO A 1 157 ? -13.754 4.791 -15.650 1.00 54.34 157 PRO A O 1
ATOM 1245 N N . LEU A 1 158 ? -11.720 4.635 -14.701 1.00 55.31 158 LEU A N 1
ATOM 1246 C CA . LEU A 1 158 ? -11.937 5.654 -13.688 1.00 55.31 158 LEU A CA 1
ATOM 1247 C C . LEU A 1 158 ? -11.694 6.994 -14.381 1.00 55.31 158 LEU A C 1
ATOM 1249 O O . LEU A 1 158 ? -10.563 7.469 -14.461 1.00 55.31 158 LEU A O 1
ATOM 1253 N N . GLU A 1 159 ? -12.746 7.565 -14.965 1.00 46.03 159 GLU A N 1
ATOM 1254 C CA . GLU A 1 159 ? -12.734 8.983 -15.310 1.00 46.03 159 GLU A CA 1
ATOM 1255 C C . GLU A 1 159 ? -12.434 9.750 -14.023 1.00 46.03 159 GLU A C 1
ATOM 1257 O O . GLU A 1 159 ? -13.077 9.525 -12.996 1.00 46.03 159 GLU A O 1
ATOM 1262 N N . ALA A 1 160 ? -11.405 10.597 -14.057 1.00 42.59 160 ALA A N 1
ATOM 1263 C CA . ALA A 1 160 ? -11.049 11.451 -12.939 1.00 42.59 160 ALA A CA 1
ATOM 1264 C C . ALA A 1 160 ? -12.285 12.270 -12.555 1.00 42.59 160 ALA A C 1
ATOM 1266 O O . ALA A 1 160 ? -12.682 13.183 -13.278 1.00 42.59 160 ALA A O 1
ATOM 1267 N N . THR A 1 161 ? -12.932 11.915 -11.445 1.00 40.81 161 THR A N 1
ATOM 1268 C CA . THR A 1 161 ? -14.101 12.634 -10.952 1.00 40.81 161 THR A CA 1
ATOM 1269 C C . THR A 1 161 ? -13.627 13.973 -10.401 1.00 40.81 161 THR A C 1
ATOM 1271 O O . THR A 1 161 ? -13.403 14.137 -9.203 1.00 40.81 161 THR A O 1
ATOM 1274 N N . THR A 1 162 ? -13.459 14.953 -11.286 1.00 39.84 162 THR A N 1
ATOM 1275 C CA . THR A 1 162 ? -13.385 16.368 -10.933 1.00 39.84 162 THR A CA 1
ATOM 1276 C C . THR A 1 162 ? -14.755 16.750 -10.388 1.00 39.84 162 THR A C 1
ATOM 1278 O O . THR A 1 162 ? -15.636 17.211 -11.110 1.00 39.84 162 THR A O 1
ATOM 1281 N N . LYS A 1 163 ? -14.981 16.485 -9.101 1.00 35.16 163 LYS A N 1
ATOM 1282 C CA . LYS A 1 163 ? -16.165 16.961 -8.394 1.00 35.16 163 LYS A CA 1
ATOM 1283 C C . LYS A 1 163 ? -15.957 18.455 -8.135 1.00 35.16 163 LYS A C 1
ATOM 1285 O O . LYS A 1 163 ? -15.419 18.845 -7.105 1.00 35.16 163 LYS A O 1
ATOM 1290 N N . VAL A 1 164 ? -16.330 19.280 -9.112 1.00 40.12 164 VAL A N 1
ATOM 1291 C CA . VAL A 1 164 ? -16.547 20.718 -8.918 1.00 40.12 164 VAL A CA 1
ATOM 1292 C C . VAL A 1 164 ? -17.745 20.838 -7.975 1.00 40.12 164 VAL A C 1
ATOM 1294 O O . VAL A 1 164 ? -18.867 20.498 -8.346 1.00 40.12 164 VAL A O 1
ATOM 1297 N N . MET A 1 165 ? -17.486 21.206 -6.721 1.00 38.88 165 MET A N 1
ATOM 1298 C CA . MET A 1 165 ? -18.529 21.617 -5.783 1.00 38.88 165 MET A CA 1
ATOM 1299 C C . MET A 1 165 ? -19.025 23.001 -6.213 1.00 38.88 165 MET A C 1
ATOM 1301 O O . MET A 1 165 ? -18.236 23.945 -6.239 1.00 38.88 165 MET A O 1
ATOM 1305 N N . ASN A 1 166 ? -20.308 23.082 -6.569 1.00 33.19 166 ASN A N 1
ATOM 1306 C CA . ASN A 1 166 ? -21.105 24.302 -6.430 1.00 33.19 166 ASN A CA 1
ATOM 1307 C C . ASN A 1 166 ? -21.649 24.374 -5.004 1.00 33.19 166 ASN A C 1
ATOM 1309 O O . ASN A 1 166 ? -21.977 23.289 -4.465 1.00 33.19 166 ASN A O 1
#

Radius of gyration: 25.23 Å; Cα contacts (8 Å, |Δi|>4): 264; chains: 1; bounding box: 78×39×62 Å

Solvent-accessible surface area (backbone atoms only — not comparable to full-atom values): 9642 Å² total; per-residue (Å²): 142,69,66,74,65,55,54,53,56,50,52,51,51,54,49,50,53,52,48,52,52,50,52,52,52,49,53,52,51,53,50,52,51,50,48,61,66,71,62,62,68,75,72,55,61,89,79,44,63,43,46,79,66,45,77,51,63,47,97,84,61,39,36,39,37,35,36,28,45,34,44,41,64,102,80,51,79,41,54,24,37,39,33,36,36,37,29,59,73,76,75,40,79,44,70,35,32,39,28,56,51,93,53,57,49,76,45,83,46,80,56,100,50,36,38,36,42,35,26,50,40,62,79,91,52,54,47,69,71,48,60,57,52,75,42,53,42,92,92,60,65,68,51,63,38,38,51,46,77,42,82,38,97,70,64,78,82,72,70,78,79,79,76,78,81,130

pLDDT: mean 82.4, std 15.57, range [33.19, 96.69]